Protein AF-A0A1S1LYH8-F1 (afdb_monomer_lite)

Radius of gyration: 14.77 Å; chains: 1; bounding box: 35×28×46 Å

Organism: Mycobacteroides chelonae (NCBI:txid1774)

Structure (mmCIF, N/CA/C/O backbone):
data_AF-A0A1S1LYH8-F1
#
_entry.id   AF-A0A1S1LYH8-F1
#
loop_
_atom_site.group_PDB
_atom_site.id
_atom_site.type_symbol
_atom_site.label_atom_id
_atom_site.label_alt_id
_atom_site.label_comp_id
_atom_site.label_asym_id
_atom_site.label_entity_id
_atom_site.label_seq_id
_atom_site.pdbx_PDB_ins_code
_atom_site.Cartn_x
_atom_site.Cartn_y
_atom_site.Cartn_z
_atom_site.occupancy
_atom_site.B_iso_or_equiv
_atom_site.auth_seq_id
_atom_site.auth_comp_id
_atom_site.auth_asym_id
_atom_site.auth_atom_id
_atom_site.pdbx_PDB_model_num
ATOM 1 N N . MET A 1 1 ? 1.953 1.048 -3.410 1.00 86.19 1 MET A N 1
ATOM 2 C CA . MET A 1 1 ? 1.880 -0.422 -3.587 1.00 86.19 1 MET A CA 1
ATOM 3 C C . MET A 1 1 ? 3.213 -1.105 -3.313 1.00 86.19 1 MET A C 1
ATOM 5 O O . MET A 1 1 ? 3.289 -1.800 -2.313 1.00 86.19 1 MET A O 1
ATOM 9 N N . ALA A 1 2 ? 4.265 -0.889 -4.115 1.00 89.94 2 ALA A N 1
ATOM 10 C CA . ALA A 1 2 ? 5.538 -1.607 -3.950 1.00 89.94 2 ALA A CA 1
ATOM 11 C C . ALA A 1 2 ? 6.201 -1.415 -2.569 1.00 89.94 2 ALA A C 1
ATOM 13 O O . ALA A 1 2 ? 6.553 -2.399 -1.933 1.00 89.94 2 ALA A O 1
ATOM 14 N N . ALA A 1 3 ? 6.256 -0.187 -2.037 1.00 89.31 3 ALA A N 1
ATOM 15 C CA . ALA A 1 3 ? 6.777 0.051 -0.682 1.00 89.31 3 ALA A CA 1
ATOM 16 C C . ALA A 1 3 ? 5.991 -0.698 0.415 1.00 89.31 3 ALA A C 1
ATOM 18 O O . ALA A 1 3 ? 6.574 -1.222 1.356 1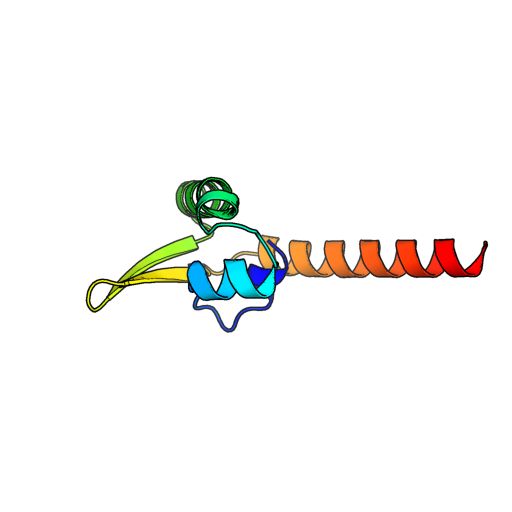.00 89.31 3 ALA A O 1
ATOM 19 N N . ILE A 1 4 ? 4.668 -0.822 0.261 1.00 91.75 4 ILE A N 1
ATOM 20 C CA . ILE A 1 4 ? 3.822 -1.623 1.160 1.00 91.75 4 ILE A CA 1
ATOM 21 C C . ILE A 1 4 ? 4.124 -3.119 0.990 1.00 91.75 4 ILE A C 1
ATOM 23 O O . ILE A 1 4 ? 4.202 -3.849 1.975 1.00 91.75 4 ILE A O 1
ATOM 27 N N . ALA A 1 5 ? 4.314 -3.584 -0.245 1.00 91.44 5 ALA A N 1
ATOM 28 C CA . ALA A 1 5 ? 4.651 -4.975 -0.540 1.00 91.44 5 ALA A CA 1
ATOM 29 C C . ALA A 1 5 ? 6.022 -5.394 0.025 1.00 91.44 5 ALA A C 1
ATOM 31 O O . ALA A 1 5 ? 6.169 -6.551 0.408 1.00 91.44 5 ALA A O 1
ATOM 32 N N . GLN A 1 6 ? 6.976 -4.461 0.119 1.00 89.12 6 GLN A N 1
ATOM 33 C CA . GLN A 1 6 ? 8.304 -4.661 0.719 1.00 89.12 6 GLN A CA 1
ATOM 34 C C . GLN A 1 6 ? 8.302 -4.617 2.256 1.00 89.12 6 GLN A C 1
ATOM 36 O O . GLN A 1 6 ? 9.316 -4.938 2.865 1.00 89.12 6 GLN A O 1
ATOM 41 N N . SER A 1 7 ? 7.198 -4.216 2.897 1.00 86.31 7 SER A N 1
ATOM 42 C CA . SER A 1 7 ? 7.107 -4.202 4.362 1.00 86.31 7 SER A CA 1
ATOM 43 C C . SER A 1 7 ? 7.016 -5.614 4.953 1.00 86.31 7 SER A C 1
ATOM 45 O O . SER A 1 7 ? 6.466 -6.532 4.332 1.00 86.31 7 SER A O 1
ATOM 47 N N . GLU A 1 8 ? 7.426 -5.748 6.217 1.00 83.12 8 GLU A N 1
ATOM 48 C CA . GLU A 1 8 ? 7.317 -6.957 7.059 1.00 83.12 8 GLU A CA 1
ATOM 49 C C . GLU A 1 8 ? 5.855 -7.343 7.407 1.00 83.12 8 GLU A C 1
ATOM 51 O O . GLU A 1 8 ? 5.574 -8.044 8.376 1.00 83.12 8 GLU A O 1
ATOM 56 N N . GLY A 1 9 ? 4.874 -6.867 6.634 1.00 81.25 9 GLY A N 1
ATOM 57 C CA . GLY A 1 9 ? 3.460 -7.217 6.761 1.00 81.25 9 GLY A CA 1
ATOM 58 C C . GLY A 1 9 ? 2.647 -6.300 7.674 1.00 81.25 9 GLY A C 1
ATOM 59 O O . GLY A 1 9 ? 1.422 -6.285 7.546 1.00 81.25 9 GLY A O 1
ATOM 60 N N . LEU A 1 10 ? 3.290 -5.499 8.528 1.00 90.56 10 LEU A N 1
ATOM 61 C CA . LEU A 1 10 ? 2.661 -4.393 9.254 1.00 90.56 10 LEU A CA 1
ATOM 62 C C . LEU A 1 10 ? 3.039 -3.058 8.603 1.00 90.56 10 LEU A C 1
ATOM 64 O O . LEU A 1 10 ? 4.201 -2.798 8.310 1.00 90.56 10 LEU A O 1
ATOM 68 N N . VAL A 1 11 ? 2.043 -2.207 8.394 1.00 90.06 11 VAL A N 1
ATOM 69 C CA . VAL A 1 11 ? 2.158 -0.920 7.713 1.00 90.06 11 VAL A CA 1
ATOM 70 C C . VAL A 1 11 ? 1.698 0.172 8.668 1.00 90.06 11 VAL A C 1
ATOM 72 O O . VAL A 1 11 ? 0.521 0.246 9.032 1.00 90.06 11 VAL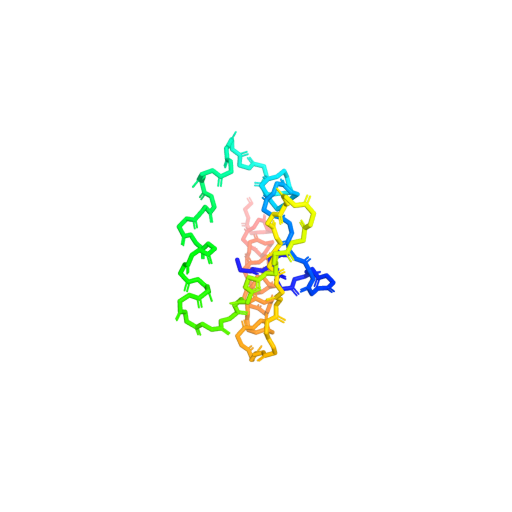 A O 1
ATOM 75 N N . ASN A 1 12 ? 2.625 1.044 9.052 1.00 91.50 12 ASN A N 1
ATOM 76 C CA . ASN A 1 12 ? 2.337 2.277 9.771 1.00 91.50 12 ASN A CA 1
ATOM 77 C C . ASN A 1 12 ? 2.244 3.436 8.756 1.00 91.50 12 ASN A C 1
ATOM 79 O O . ASN A 1 12 ? 3.232 3.717 8.074 1.00 91.50 12 ASN A O 1
ATOM 83 N N . PRO A 1 13 ? 1.100 4.135 8.635 1.00 90.31 13 PRO A N 1
ATOM 84 C CA . PRO A 1 13 ? 0.944 5.233 7.677 1.00 90.31 13 PRO A CA 1
ATOM 85 C C . PRO A 1 13 ? 1.950 6.371 7.862 1.00 90.31 13 PRO A C 1
ATOM 87 O O . PRO A 1 13 ? 2.378 6.970 6.881 1.00 90.31 13 PRO A O 1
ATOM 90 N N . THR A 1 14 ? 2.348 6.677 9.099 1.00 90.31 14 THR A N 1
ATOM 91 C CA . THR A 1 14 ? 3.352 7.717 9.367 1.00 90.31 14 THR A CA 1
ATOM 92 C C . THR A 1 14 ? 4.719 7.304 8.833 1.00 90.31 14 THR A C 1
ATOM 94 O O . THR A 1 14 ? 5.365 8.071 8.128 1.00 90.31 14 THR A O 1
ATOM 97 N N . GLU A 1 15 ? 5.147 6.071 9.107 1.00 90.69 15 GLU A N 1
ATOM 98 C CA . GLU A 1 15 ? 6.424 5.552 8.602 1.00 90.69 15 GLU A CA 1
ATOM 99 C C . GLU A 1 15 ? 6.417 5.457 7.075 1.00 90.69 15 GLU A C 1
ATOM 101 O O . GLU A 1 15 ? 7.376 5.872 6.430 1.00 90.69 15 GLU A O 1
ATOM 106 N N . LEU A 1 16 ? 5.307 4.998 6.489 1.00 91.25 16 LEU A N 1
ATOM 107 C CA . LEU A 1 16 ? 5.151 4.905 5.040 1.00 91.25 16 LEU A CA 1
ATOM 108 C C . LEU A 1 16 ? 5.215 6.284 4.367 1.00 91.25 16 LEU A C 1
ATOM 110 O O . LEU A 1 16 ? 5.847 6.430 3.322 1.00 91.25 16 LEU A O 1
ATOM 114 N N . GLN A 1 17 ? 4.592 7.304 4.962 1.00 93.56 17 GLN A N 1
ATOM 115 C CA . GLN A 1 17 ? 4.671 8.681 4.473 1.00 93.56 17 GLN A CA 1
ATOM 116 C C . GLN A 1 17 ? 6.112 9.203 4.488 1.00 93.56 17 GLN A C 1
ATOM 118 O O . GLN A 1 17 ? 6.554 9.780 3.492 1.00 93.56 17 GLN A O 1
ATOM 123 N N . VAL A 1 18 ? 6.848 8.973 5.579 1.00 91.81 18 VAL A N 1
ATOM 124 C CA . VAL A 1 18 ? 8.259 9.367 5.700 1.00 91.81 18 VAL A CA 1
ATOM 125 C C . VAL A 1 18 ? 9.127 8.620 4.685 1.00 91.81 18 VAL A C 1
ATOM 127 O O . VAL A 1 18 ? 9.910 9.247 3.972 1.00 91.81 18 VAL A O 1
ATOM 130 N N . GLN A 1 19 ? 8.952 7.302 4.559 1.00 90.81 19 GLN A N 1
ATOM 131 C CA . GLN A 1 19 ? 9.697 6.460 3.620 1.00 90.81 19 GLN A CA 1
ATOM 132 C C . GLN A 1 19 ? 9.506 6.917 2.169 1.00 90.81 19 GLN A C 1
ATOM 134 O O . GLN A 1 19 ? 10.468 6.983 1.405 1.00 90.81 19 GLN A O 1
ATOM 139 N N . LEU A 1 20 ? 8.271 7.259 1.797 1.00 89.62 20 LEU A N 1
ATOM 140 C CA . LEU A 1 20 ? 7.918 7.725 0.455 1.00 89.62 20 LEU A CA 1
ATOM 141 C C . LEU A 1 20 ? 8.164 9.225 0.246 1.00 89.62 20 LEU A C 1
ATOM 143 O O . LEU A 1 20 ? 7.930 9.728 -0.850 1.00 89.62 20 LEU A O 1
ATOM 147 N N . ARG A 1 21 ? 8.647 9.936 1.274 1.00 93.31 21 ARG A N 1
ATOM 148 C CA . ARG A 1 21 ? 8.939 11.378 1.249 1.00 93.31 21 ARG A CA 1
ATOM 149 C C . ARG A 1 21 ? 7.736 12.240 0.848 1.00 93.31 21 ARG A C 1
ATOM 151 O O . ARG A 1 21 ? 7.900 13.303 0.252 1.00 93.31 21 ARG A O 1
ATOM 158 N N . PHE A 1 22 ? 6.523 11.806 1.186 1.00 92.31 22 PHE A N 1
ATOM 159 C CA . PHE A 1 22 ? 5.337 12.639 0.995 1.00 92.31 22 PHE A CA 1
ATOM 160 C C . PHE A 1 22 ? 5.304 13.770 2.022 1.00 92.31 22 PHE A C 1
ATOM 162 O O . PHE A 1 22 ? 5.724 13.593 3.162 1.00 92.31 22 PHE A O 1
ATOM 169 N N . ALA A 1 23 ? 4.765 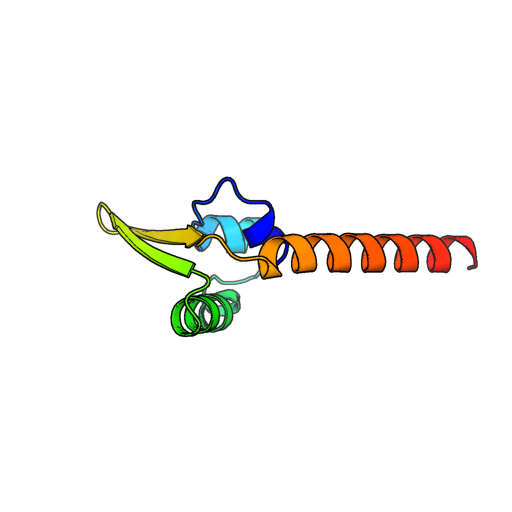14.928 1.639 1.00 90.81 23 ALA A N 1
ATOM 170 C CA . ALA A 1 23 ? 4.697 16.095 2.520 1.00 90.81 23 ALA A CA 1
ATOM 171 C C . ALA A 1 23 ? 3.740 15.900 3.709 1.00 90.81 23 ALA A C 1
ATOM 173 O O . ALA A 1 23 ? 3.963 16.458 4.780 1.00 90.81 23 ALA A O 1
ATOM 174 N N . ALA A 1 24 ? 2.678 15.109 3.532 1.00 91.88 24 ALA A N 1
ATOM 175 C CA . ALA A 1 24 ? 1.675 14.866 4.559 1.00 91.88 24 ALA A CA 1
ATOM 176 C C . ALA A 1 24 ? 1.147 13.430 4.495 1.00 91.88 24 ALA A C 1
ATOM 178 O O . ALA A 1 24 ? 1.122 12.800 3.438 1.00 91.88 24 ALA A O 1
ATOM 179 N N . GLN A 1 25 ? 0.670 12.918 5.631 1.00 89.25 25 GLN A N 1
ATOM 180 C CA . GLN A 1 25 ? 0.049 11.591 5.696 1.00 89.25 25 GLN A CA 1
ATOM 181 C C . GLN A 1 25 ? -1.262 11.530 4.893 1.00 89.25 25 GLN A C 1
ATOM 183 O O . GLN A 1 25 ? -1.597 10.489 4.333 1.00 89.25 25 GLN A O 1
ATOM 188 N N . SER A 1 26 ? -1.978 12.651 4.764 1.00 92.69 26 SER A N 1
ATOM 189 C CA . SER A 1 26 ? -3.178 12.739 3.922 1.00 92.69 26 SER A CA 1
ATOM 190 C C . SER A 1 26 ? -2.896 12.390 2.457 1.00 92.69 26 SER A C 1
ATOM 192 O O . SER A 1 26 ? -3.764 11.828 1.798 1.00 92.69 26 SER A O 1
ATOM 194 N N . SER A 1 27 ? -1.670 12.610 1.964 1.00 93.69 27 SER A N 1
ATOM 195 C CA . SER A 1 27 ? -1.265 12.261 0.595 1.00 93.69 27 SER A CA 1
ATOM 196 C C . SER A 1 27 ? -1.342 10.761 0.291 1.00 93.69 27 SER A C 1
ATOM 198 O O . SER A 1 27 ? -1.453 10.386 -0.872 1.00 93.69 27 SER A O 1
ATOM 200 N N . ILE A 1 28 ? -1.289 9.899 1.311 1.00 91.69 28 ILE A N 1
ATOM 201 C CA . ILE A 1 28 ? -1.407 8.440 1.152 1.00 91.69 28 ILE A CA 1
ATOM 202 C C . ILE A 1 28 ? -2.748 7.892 1.648 1.00 91.69 28 ILE A C 1
ATOM 204 O O . ILE A 1 28 ? -3.013 6.700 1.492 1.00 91.69 28 ILE A O 1
ATOM 208 N N . GLN A 1 29 ? -3.587 8.728 2.263 1.00 91.75 29 GLN A N 1
ATOM 209 C CA . GLN A 1 29 ? -4.782 8.280 2.973 1.00 91.75 29 GLN A CA 1
ATOM 210 C C . GLN A 1 29 ? -5.804 7.635 2.035 1.00 91.75 29 GLN A C 1
ATOM 212 O O . GLN A 1 29 ? -6.311 6.559 2.350 1.00 91.75 29 GLN A O 1
ATOM 217 N N . ASP A 1 30 ? -6.061 8.250 0.878 1.00 94.38 30 ASP A N 1
ATOM 218 C CA . ASP A 1 30 ? -6.982 7.702 -0.122 1.00 94.38 30 ASP A CA 1
ATOM 219 C C . ASP A 1 30 ? -6.485 6.355 -0.651 1.00 94.38 30 ASP A C 1
ATOM 221 O O . ASP A 1 30 ? -7.227 5.377 -0.646 1.00 94.38 30 ASP A O 1
ATOM 225 N N . ALA A 1 31 ? -5.195 6.258 -0.984 1.00 92.88 31 ALA A N 1
ATOM 226 C CA . ALA A 1 31 ? -4.602 5.011 -1.455 1.00 92.88 31 ALA A CA 1
ATOM 227 C C . ALA A 1 31 ? -4.706 3.888 -0.408 1.00 92.88 31 ALA A C 1
ATOM 229 O O . ALA A 1 31 ? -5.036 2.753 -0.742 1.00 92.88 31 ALA A O 1
ATOM 230 N N . VAL A 1 32 ? -4.449 4.186 0.869 1.00 93.62 32 VAL A N 1
ATOM 231 C CA . VAL A 1 32 ? -4.588 3.202 1.953 1.00 93.62 32 VAL A CA 1
ATOM 232 C C . VAL A 1 32 ? -6.051 2.796 2.142 1.00 93.62 32 VAL A C 1
ATOM 234 O O . VAL A 1 32 ? -6.328 1.604 2.280 1.00 93.62 32 VAL A O 1
ATOM 237 N N . ARG A 1 33 ? -6.991 3.750 2.107 1.00 94.75 33 ARG A N 1
ATOM 238 C CA . ARG A 1 33 ? -8.433 3.471 2.191 1.00 94.75 33 ARG A CA 1
ATOM 239 C C . ARG A 1 33 ? -8.875 2.534 1.072 1.00 94.75 33 ARG A C 1
ATOM 241 O O . ARG A 1 33 ? -9.569 1.558 1.346 1.00 94.75 33 ARG A O 1
ATOM 248 N N . ASP A 1 34 ? -8.461 2.803 -0.157 1.00 96.44 34 ASP A N 1
ATOM 249 C CA . ASP A 1 34 ? -8.876 2.015 -1.313 1.00 96.44 34 ASP A CA 1
ATOM 250 C C . ASP A 1 34 ? -8.323 0.583 -1.223 1.00 96.44 34 ASP A C 1
ATOM 252 O O . ASP A 1 34 ? -9.045 -0.376 -1.493 1.00 96.44 34 ASP A O 1
ATOM 256 N N . LEU A 1 35 ? -7.093 0.407 -0.724 1.00 96.19 35 LEU A N 1
ATOM 257 C CA . LEU A 1 35 ? -6.512 -0.917 -0.465 1.00 96.19 35 LEU A CA 1
ATOM 258 C C . LEU A 1 35 ? -7.232 -1.697 0.637 1.00 96.19 35 LEU A C 1
ATOM 260 O O . LEU A 1 35 ? -7.304 -2.925 0.567 1.00 96.19 35 LEU A O 1
ATOM 264 N N . VAL A 1 36 ? -7.780 -1.010 1.637 1.00 96.69 36 VAL A N 1
ATOM 265 C CA . VAL A 1 36 ? -8.658 -1.638 2.632 1.00 96.69 36 VAL A CA 1
ATOM 266 C C . VAL A 1 36 ? -9.987 -2.038 2.001 1.00 96.69 36 VAL A C 1
ATOM 268 O O . VAL A 1 36 ? -10.449 -3.156 2.215 1.00 96.69 36 VAL A O 1
ATOM 271 N N . ALA A 1 37 ? -10.580 -1.162 1.186 1.00 97.56 37 ALA A N 1
ATOM 272 C CA . ALA A 1 37 ? -11.867 -1.412 0.543 1.00 97.56 37 ALA A CA 1
ATOM 273 C C . ALA A 1 37 ? -11.842 -2.648 -0.372 1.00 97.56 37 ALA A C 1
ATOM 275 O O . ALA A 1 37 ? -12.815 -3.396 -0.415 1.00 97.56 37 ALA A O 1
ATOM 276 N N . VAL A 1 38 ? -10.719 -2.902 -1.052 1.00 96.81 38 VAL A N 1
ATOM 277 C CA . VAL A 1 38 ? -10.535 -4.094 -1.902 1.00 96.81 38 VAL A CA 1
ATOM 278 C C . VAL A 1 38 ? -9.951 -5.303 -1.156 1.00 96.81 38 VAL A C 1
ATOM 280 O O . VAL A 1 38 ? -9.610 -6.305 -1.778 1.00 96.81 38 VAL A O 1
ATOM 283 N N . GLY A 1 39 ? -9.809 -5.227 0.171 1.00 96.62 39 GLY A N 1
ATOM 284 C CA . GLY A 1 39 ? -9.366 -6.345 1.008 1.00 96.62 39 GLY A CA 1
ATOM 285 C C . GLY A 1 39 ? -7.874 -6.677 0.920 1.00 96.62 39 GLY A C 1
ATOM 286 O O . GLY A 1 39 ? -7.448 -7.720 1.413 1.00 96.62 39 GLY A O 1
ATOM 287 N N . LEU A 1 40 ? -7.058 -5.803 0.330 1.00 96.75 40 LEU A N 1
ATOM 288 C CA . LEU A 1 40 ? -5.605 -5.966 0.275 1.00 96.75 40 LEU A CA 1
ATOM 289 C C . LEU A 1 40 ? -4.934 -5.592 1.604 1.00 96.75 40 LEU A C 1
ATOM 291 O O . LEU A 1 40 ? -3.936 -6.202 1.992 1.00 96.75 40 LEU A O 1
ATOM 295 N N . LEU A 1 41 ? -5.495 -4.623 2.325 1.00 96.81 41 LEU A N 1
ATOM 296 C CA . LEU A 1 41 ? -5.081 -4.273 3.680 1.00 96.81 41 LEU A CA 1
ATOM 297 C C . LEU A 1 41 ? -6.214 -4.526 4.675 1.00 96.81 41 LEU A C 1
ATOM 299 O O . LEU A 1 41 ? -7.379 -4.269 4.389 1.00 96.81 41 LEU A O 1
ATOM 303 N N . SER A 1 42 ? -5.858 -4.948 5.882 1.00 95.88 42 SER A N 1
ATOM 304 C CA . SER A 1 42 ? -6.771 -4.992 7.024 1.00 95.88 42 SER A CA 1
ATOM 305 C C . SER A 1 42 ? -6.322 -4.000 8.080 1.00 95.88 42 SER A C 1
ATOM 307 O O . SER A 1 42 ? -5.165 -4.002 8.494 1.00 95.88 42 SER A O 1
ATOM 309 N N . ARG A 1 43 ? -7.235 -3.144 8.534 1.00 94.19 43 ARG A N 1
ATOM 310 C CA . ARG A 1 43 ? -6.960 -2.230 9.641 1.00 94.19 43 ARG A CA 1
ATOM 311 C C . ARG A 1 43 ? -6.748 -3.022 10.934 1.00 94.19 43 ARG A C 1
ATOM 313 O O . ARG A 1 43 ? -7.495 -3.952 11.222 1.00 94.19 43 ARG A O 1
ATOM 320 N N . VAL A 1 44 ? -5.729 -2.642 11.695 1.00 92.56 44 VAL A N 1
ATOM 321 C CA . VAL A 1 44 ? -5.426 -3.163 13.027 1.00 92.56 44 VAL A CA 1
ATOM 322 C C . VAL A 1 44 ? -5.451 -1.979 13.985 1.00 92.56 44 VAL A C 1
ATOM 324 O O . VAL A 1 44 ? -4.603 -1.089 13.898 1.00 92.56 44 VAL A O 1
ATOM 327 N N . ASP A 1 45 ? -6.441 -1.952 14.872 1.00 84.75 45 ASP A N 1
ATOM 328 C CA . ASP A 1 45 ? -6.507 -0.960 15.942 1.00 84.75 45 ASP A CA 1
ATOM 329 C C . ASP A 1 45 ? -5.640 -1.435 17.121 1.00 84.75 45 ASP A C 1
ATOM 331 O O . ASP A 1 45 ? -5.759 -2.577 17.566 1.00 84.75 45 ASP A O 1
ATOM 335 N N . GLY A 1 46 ? -4.752 -0.575 17.623 1.00 73.62 46 GLY A N 1
ATOM 336 C CA . GLY A 1 46 ? -3.939 -0.859 18.811 1.00 73.62 46 GLY A CA 1
ATOM 337 C C . GLY A 1 46 ? -3.533 0.426 19.527 1.00 73.62 46 GLY A C 1
ATOM 338 O O . GLY A 1 46 ? -3.160 1.382 18.859 1.00 73.62 46 GLY A O 1
ATOM 339 N N . ASP A 1 47 ? -3.640 0.472 20.860 1.00 75.88 47 ASP A N 1
ATOM 340 C CA . ASP A 1 47 ? -3.197 1.564 21.756 1.00 75.88 47 ASP A CA 1
ATOM 341 C C . ASP A 1 47 ? -3.305 2.997 21.182 1.00 75.88 47 ASP A C 1
ATOM 343 O O . ASP A 1 47 ? -2.358 3.785 21.201 1.00 75.88 47 ASP A O 1
ATOM 347 N N . GLY A 1 48 ? -4.471 3.345 20.623 1.00 78.62 48 GLY A N 1
ATOM 348 C CA . GLY A 1 48 ? -4.749 4.683 20.077 1.00 78.62 48 GLY A CA 1
ATOM 349 C C . GLY A 1 48 ? -4.027 5.026 18.765 1.00 78.62 48 GLY A C 1
ATOM 350 O O . GLY A 1 48 ? -4.094 6.167 18.308 1.00 78.62 48 GLY A O 1
ATOM 351 N N . ARG A 1 49 ? -3.348 4.059 18.142 1.00 82.81 49 ARG A N 1
ATOM 352 C CA . ARG A 1 49 ? -2.658 4.180 16.854 1.00 82.81 49 ARG A CA 1
ATOM 353 C C . ARG A 1 49 ? -3.305 3.283 15.804 1.00 82.81 49 ARG A C 1
ATOM 355 O O . ARG A 1 49 ? -3.863 2.227 16.093 1.00 82.81 49 ARG A O 1
ATOM 362 N N . VAL A 1 50 ? -3.213 3.731 14.557 1.00 88.06 50 VAL A N 1
ATOM 363 C CA . VAL A 1 50 ? -3.754 3.013 13.404 1.00 88.06 50 VAL A CA 1
ATOM 364 C C . VAL A 1 50 ? -2.624 2.312 12.679 1.00 88.06 50 VAL A C 1
ATOM 366 O O . VAL A 1 50 ? -1.727 2.969 1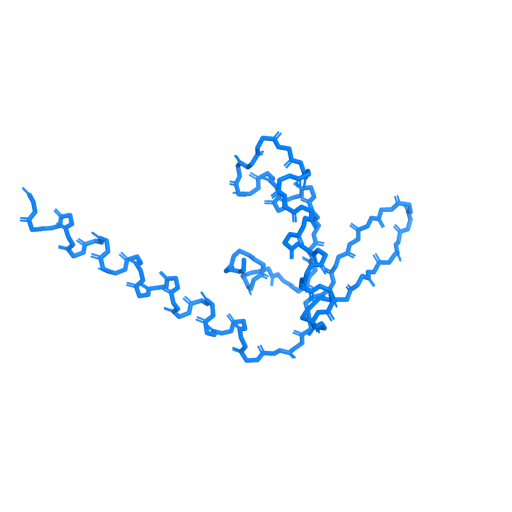2.150 1.00 88.06 50 VAL A O 1
ATOM 369 N N . PHE A 1 51 ? -2.716 0.991 12.597 1.00 91.56 51 PHE A N 1
ATOM 370 C CA . PHE A 1 51 ? -1.848 0.180 11.759 1.00 91.56 51 PHE A CA 1
ATOM 371 C C . PHE A 1 51 ? -2.670 -0.548 10.700 1.00 91.56 51 PHE A C 1
ATOM 373 O O . PHE A 1 51 ? -3.887 -0.705 10.819 1.00 91.56 51 PHE A O 1
ATOM 380 N N . TYR A 1 52 ? -1.996 -1.014 9.656 1.00 94.69 52 TYR A N 1
ATOM 381 C CA . TYR A 1 52 ? -2.593 -1.865 8.638 1.00 94.69 52 TYR A CA 1
ATOM 382 C C . TYR A 1 52 ? -1.764 -3.130 8.483 1.00 94.69 52 TYR A C 1
ATOM 384 O O . TYR A 1 52 ? -0.539 -3.088 8.486 1.00 94.69 52 TYR A O 1
ATOM 392 N N . ARG A 1 53 ? -2.429 -4.268 8.345 1.00 95.19 53 ARG A N 1
ATOM 393 C CA . ARG A 1 53 ? -1.807 -5.544 8.019 1.00 95.19 53 ARG A CA 1
ATOM 394 C C . ARG A 1 53 ? -1.973 -5.818 6.537 1.00 95.19 53 ARG A C 1
ATOM 396 O O . ARG A 1 53 ? -3.063 -5.641 5.995 1.00 95.19 53 ARG A O 1
ATOM 403 N N . ARG A 1 54 ? -0.903 -6.271 5.895 1.00 95.44 54 ARG A N 1
ATOM 404 C CA . ARG A 1 54 ? -0.941 -6.746 4.516 1.00 95.44 54 ARG A CA 1
ATOM 405 C C . ARG A 1 54 ? -1.613 -8.112 4.456 1.00 95.44 54 ARG A C 1
ATOM 407 O O . ARG A 1 54 ? -1.121 -9.066 5.055 1.00 95.44 54 ARG A O 1
ATOM 414 N N . ASN A 1 55 ? -2.709 -8.211 3.711 1.00 95.81 55 ASN A N 1
ATOM 415 C CA . ASN A 1 55 ? -3.382 -9.486 3.492 1.00 95.81 55 ASN A CA 1
ATOM 416 C C . ASN A 1 55 ? -2.655 -10.276 2.397 1.00 95.81 55 ASN A C 1
ATOM 418 O O . ASN A 1 55 ? -2.193 -9.669 1.425 1.00 95.81 55 ASN A O 1
ATOM 422 N N . PRO A 1 56 ? -2.529 -11.610 2.514 1.00 94.62 56 PRO A N 1
ATOM 423 C CA . PRO A 1 56 ? -1.911 -12.427 1.474 1.00 94.62 56 PRO A CA 1
ATOM 424 C C . PRO A 1 56 ? -2.635 -12.257 0.132 1.00 94.62 56 PRO A C 1
ATOM 426 O O . PRO A 1 56 ? -3.834 -12.502 0.036 1.00 94.62 56 PRO A O 1
ATOM 429 N N . HIS A 1 57 ? -1.912 -11.825 -0.903 1.00 96.56 57 HIS A N 1
ATOM 430 C CA . HIS A 1 57 ? -2.469 -11.640 -2.243 1.00 96.56 57 HIS A CA 1
ATOM 431 C C . HIS A 1 57 ? -1.371 -11.614 -3.317 1.00 96.56 57 HIS A C 1
ATOM 433 O O . HIS A 1 57 ? -0.298 -11.050 -3.096 1.00 96.56 57 HIS A O 1
ATOM 439 N N . ALA A 1 58 ? -1.654 -12.158 -4.506 1.00 95.25 58 ALA A N 1
ATOM 440 C CA . ALA A 1 58 ? -0.692 -12.234 -5.615 1.00 95.25 58 ALA A CA 1
ATOM 441 C C . ALA A 1 58 ? -0.280 -10.856 -6.172 1.00 95.25 58 ALA A C 1
ATOM 443 O O . ALA A 1 58 ? 0.826 -10.685 -6.682 1.00 95.25 58 ALA A O 1
ATOM 444 N N . LEU A 1 59 ? -1.146 -9.847 -6.021 1.00 95.88 59 LEU A N 1
ATOM 445 C CA . LEU A 1 59 ? -0.872 -8.472 -6.466 1.00 95.88 59 LEU A CA 1
ATOM 446 C C . LEU A 1 59 ? 0.341 -7.840 -5.776 1.00 95.88 59 LEU A C 1
ATOM 448 O O . LEU A 1 59 ? 0.920 -6.904 -6.320 1.00 95.88 59 LEU A O 1
ATOM 452 N N . TRP A 1 60 ? 0.747 -8.333 -4.603 1.00 94.81 60 TRP A N 1
ATOM 453 C CA . TRP A 1 60 ? 1.952 -7.830 -3.950 1.00 94.81 60 TRP A CA 1
ATOM 454 C C . TRP A 1 60 ? 3.211 -8.212 -4.703 1.00 94.81 60 TRP A C 1
ATOM 456 O O . TRP A 1 60 ? 4.035 -7.341 -4.954 1.00 94.81 60 TRP A O 1
ATOM 466 N N . THR A 1 61 ? 3.322 -9.475 -5.109 1.00 95.06 61 THR A N 1
ATOM 467 C CA . THR A 1 61 ? 4.429 -9.944 -5.945 1.00 95.06 61 THR A CA 1
ATOM 468 C C . THR A 1 61 ? 4.434 -9.197 -7.273 1.00 95.06 61 THR A C 1
ATOM 470 O O . THR A 1 61 ? 5.442 -8.592 -7.620 1.00 95.06 61 THR A O 1
ATOM 473 N N . ALA A 1 62 ? 3.274 -9.096 -7.932 1.00 95.88 62 ALA A N 1
ATOM 474 C CA . ALA A 1 62 ? 3.157 -8.356 -9.187 1.00 95.88 62 ALA A CA 1
ATOM 475 C C . ALA A 1 62 ? 3.592 -6.882 -9.054 1.00 95.88 62 ALA A C 1
ATOM 477 O O . ALA A 1 62 ? 4.241 -6.346 -9.946 1.00 95.88 62 ALA A O 1
ATOM 478 N N . ALA A 1 63 ? 3.283 -6.217 -7.935 1.00 95.50 63 ALA A N 1
ATOM 479 C CA . ALA A 1 63 ? 3.715 -4.841 -7.697 1.00 95.50 63 ALA A CA 1
ATOM 480 C C . ALA A 1 63 ? 5.242 -4.700 -7.555 1.00 95.50 63 ALA A C 1
ATOM 482 O O . ALA A 1 63 ? 5.783 -3.661 -7.933 1.00 95.50 63 ALA A O 1
ATOM 483 N N . ILE A 1 64 ? 5.930 -5.711 -7.013 1.00 95.88 64 ILE A N 1
ATOM 484 C CA . ILE A 1 64 ? 7.399 -5.741 -6.948 1.00 95.88 64 ILE A CA 1
ATOM 485 C C . ILE A 1 64 ? 7.991 -5.995 -8.331 1.00 95.88 64 ILE A C 1
ATOM 487 O O . ILE A 1 64 ? 8.904 -5.277 -8.732 1.00 95.88 64 ILE A O 1
ATOM 491 N N . ASP A 1 65 ? 7.439 -6.950 -9.076 1.00 96.50 65 ASP A N 1
ATOM 492 C CA . ASP A 1 65 ? 7.921 -7.289 -10.417 1.00 96.50 65 ASP A CA 1
ATOM 493 C C . ASP A 1 65 ? 7.796 -6.097 -11.372 1.00 96.50 65 ASP A C 1
ATOM 495 O O . ASP A 1 65 ? 8.732 -5.780 -12.105 1.00 96.50 65 ASP A O 1
ATOM 499 N N . LEU A 1 66 ? 6.669 -5.380 -11.317 1.00 96.69 66 LEU A N 1
ATOM 500 C CA . LEU A 1 66 ? 6.458 -4.164 -12.105 1.00 96.69 66 LEU A CA 1
ATOM 501 C C . LEU A 1 66 ? 7.437 -3.049 -11.723 1.00 96.69 66 LEU A C 1
ATOM 503 O O . LEU A 1 66 ? 7.931 -2.349 -12.604 1.00 96.69 66 LEU A O 1
ATOM 507 N N . LEU A 1 67 ? 7.752 -2.893 -10.431 1.00 95.06 67 LEU A N 1
ATOM 508 C CA . LEU A 1 67 ? 8.769 -1.934 -9.997 1.00 95.06 67 LEU A CA 1
ATOM 509 C C . LEU A 1 67 ? 10.152 -2.317 -10.540 1.00 95.06 67 LEU A C 1
ATOM 511 O O . LEU A 1 67 ? 10.857 -1.457 -11.058 1.00 95.06 67 LEU A O 1
ATOM 515 N N . ALA A 1 68 ? 10.531 -3.593 -10.460 1.00 95.81 68 ALA A N 1
ATOM 516 C CA . ALA A 1 68 ? 11.806 -4.071 -10.987 1.00 95.81 68 ALA A CA 1
ATOM 517 C C . ALA A 1 68 ? 11.922 -3.840 -12.504 1.00 95.81 68 ALA A C 1
ATOM 519 O O . ALA A 1 68 ? 12.955 -3.369 -12.976 1.00 95.81 68 ALA A O 1
ATOM 520 N N . GLN A 1 69 ? 10.851 -4.106 -13.258 1.00 96.12 69 GLN A N 1
ATOM 521 C CA . GLN A 1 69 ? 10.798 -3.840 -14.698 1.00 96.12 69 GLN A CA 1
ATOM 522 C C . GLN A 1 69 ? 10.945 -2.348 -15.014 1.00 96.12 69 GLN A C 1
ATOM 524 O O . GLN A 1 69 ? 11.709 -1.991 -15.907 1.00 96.12 69 GLN A O 1
ATOM 529 N N . ALA A 1 70 ? 10.256 -1.476 -14.270 1.00 95.31 70 ALA A N 1
ATOM 530 C CA . ALA A 1 70 ? 10.351 -0.031 -14.459 1.00 95.31 70 ALA A CA 1
ATOM 531 C C . ALA A 1 70 ? 11.774 0.492 -14.204 1.00 95.31 70 ALA A C 1
ATOM 533 O O . ALA A 1 70 ? 12.307 1.233 -15.026 1.00 95.31 70 ALA A O 1
ATOM 534 N N . LEU A 1 71 ? 12.416 0.049 -13.118 1.00 94.38 71 LEU A N 1
ATOM 535 C CA . LEU A 1 71 ? 13.792 0.438 -12.789 1.00 94.38 71 LEU A CA 1
ATOM 536 C C . LEU A 1 71 ? 14.803 -0.071 -13.829 1.00 94.38 71 LEU A C 1
ATOM 538 O O . LEU A 1 71 ? 15.731 0.647 -14.196 1.00 94.38 71 LEU A O 1
ATOM 542 N N . ALA A 1 72 ? 14.621 -1.291 -14.343 1.00 94.88 72 ALA A N 1
ATOM 543 C CA . ALA A 1 72 ? 15.465 -1.829 -15.411 1.00 94.88 72 ALA A CA 1
ATOM 544 C C . ALA A 1 72 ? 15.301 -1.049 -16.728 1.00 94.88 72 ALA A C 1
ATOM 546 O O . ALA A 1 72 ? 16.283 -0.802 -17.433 1.00 94.88 72 ALA A O 1
ATOM 547 N N . ALA A 1 73 ? 14.071 -0.642 -17.051 1.00 94.69 73 ALA A N 1
ATOM 548 C CA . ALA A 1 73 ? 13.788 0.185 -18.219 1.00 94.69 73 ALA A CA 1
ATOM 549 C C . ALA A 1 73 ? 14.425 1.580 -18.098 1.00 94.69 73 ALA A C 1
ATOM 551 O O . ALA A 1 73 ? 15.028 2.052 -19.060 1.00 94.69 73 ALA A O 1
ATOM 552 N N . GLU A 1 74 ? 14.355 2.205 -16.920 1.00 92.88 74 GLU A N 1
ATOM 553 C CA . GLU A 1 74 ? 14.979 3.506 -16.640 1.00 92.88 74 GLU A CA 1
ATOM 554 C C . GLU A 1 74 ? 16.506 3.450 -16.786 1.00 92.88 74 GLU A C 1
ATOM 556 O O . GLU A 1 74 ? 17.083 4.255 -17.513 1.00 92.88 74 GLU A O 1
ATOM 561 N N . ALA A 1 75 ? 17.158 2.443 -16.1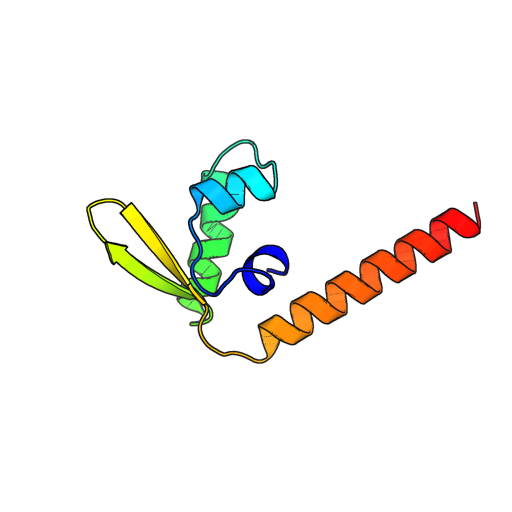95 1.00 89.69 75 ALA A N 1
ATOM 562 C CA . ALA A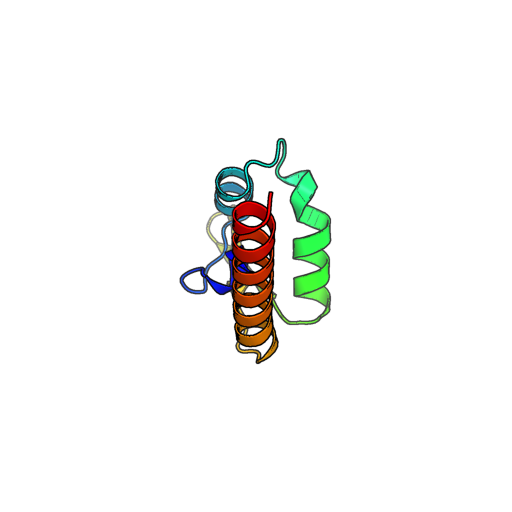 1 75 ? 18.604 2.254 -16.322 1.00 89.69 75 ALA A CA 1
ATOM 563 C C . ALA A 1 75 ? 19.045 2.006 -17.776 1.00 89.69 75 ALA A C 1
ATOM 565 O O . ALA A 1 75 ? 20.100 2.471 -18.205 1.00 89.69 75 ALA A O 1
ATOM 566 N N . THR A 1 76 ? 18.225 1.288 -18.550 1.00 91.50 76 THR A N 1
ATOM 567 C CA . THR A 1 76 ? 18.490 1.068 -19.977 1.00 91.50 76 THR A CA 1
ATOM 568 C C . THR A 1 76 ? 18.413 2.384 -20.750 1.00 91.50 76 THR A C 1
ATOM 570 O O . THR A 1 76 ? 19.271 2.641 -21.590 1.00 91.50 76 THR A O 1
ATOM 573 N N . TYR A 1 77 ? 17.427 3.235 -20.455 1.00 89.00 77 TYR A N 1
ATOM 574 C CA . TYR A 1 77 ? 17.290 4.544 -21.095 1.00 89.00 77 TYR A CA 1
ATOM 575 C C . TYR A 1 77 ? 18.476 5.470 -20.783 1.00 89.00 77 TYR A C 1
ATOM 577 O O . TYR A 1 77 ? 19.037 6.049 -21.706 1.00 89.00 77 TYR A O 1
ATOM 585 N N . ASP A 1 78 ? 18.901 5.540 -19.518 1.00 83.25 78 ASP A N 1
ATOM 586 C CA . ASP A 1 78 ? 20.040 6.365 -19.075 1.00 83.25 78 ASP A CA 1
ATOM 587 C C . ASP A 1 78 ? 21.366 5.926 -19.728 1.00 83.25 78 ASP A C 1
ATOM 589 O O . ASP A 1 78 ? 22.203 6.742 -20.094 1.00 83.25 78 ASP A O 1
ATOM 593 N N . SER A 1 79 ? 21.539 4.622 -19.975 1.00 84.00 79 SER A N 1
ATOM 594 C CA . SER A 1 79 ? 22.730 4.092 -20.661 1.00 84.00 79 SER A CA 1
ATOM 595 C C . SER A 1 79 ? 22.802 4.396 -22.166 1.00 84.00 79 SER A C 1
ATOM 597 O O . SER A 1 79 ? 23.845 4.177 -22.786 1.00 84.00 79 SER A O 1
ATOM 599 N N . LEU A 1 80 ? 21.697 4.851 -22.763 1.00 79.81 80 LEU A N 1
ATOM 600 C CA . LEU A 1 80 ? 21.580 5.174 -24.189 1.00 79.81 80 LEU A CA 1
ATOM 601 C C . LEU A 1 80 ? 21.631 6.687 -24.469 1.00 79.81 80 LEU A C 1
ATOM 603 O O . LEU A 1 80 ? 21.653 7.071 -25.642 1.00 79.81 80 LEU A O 1
ATOM 607 N N . SER A 1 81 ? 21.624 7.524 -23.424 1.00 65.50 81 SER A N 1
ATOM 608 C CA . SER A 1 81 ? 21.734 8.992 -23.483 1.00 65.50 81 SER A CA 1
ATOM 609 C C . SER A 1 81 ? 23.150 9.492 -23.228 1.00 65.50 81 SER A C 1
ATOM 611 O O . SER A 1 81 ? 23.523 10.495 -23.878 1.00 65.50 81 SER A O 1
#

pLDDT: mean 91.35, std 5.78, range [65.5, 97.56]

Secondary structure (DSSP, 8-state):
-HHHHTSSSEE-HHHHHHHTT-S-THHHHHHHHHHHHTTSEEEEEETTEEEEEEPP-HHHHHHHHHHHHHHHHHHHHHTT-

Sequence (81 aa):
MAAIAQSEGLVNPTELQVQLRFAAQSSIQDAVRDLVAVGLLSRVDGDGRVFYRRNPHALWTAAIDLLAQALAAEATYDSLS

Foldseek 3Di:
DQVCLPDPFKAALVVVCVVVVPPDSVVCVVVVVVCVVVVQWDWDDDDNGIMIGGDDDPVSVVSNVVVVVVVVVVVVVVVVD